Protein AF-A0A955QLZ8-F1 (afdb_monomer_lite)

Sequence (139 aa):
LYKGLTIYLLIAIGWHGGEELASLSLAELEHALGFMVIGFFTNLVIGIAAYLVLRQTRLRQIDAATVAGYYGSDSAGTFVTCLGVLAAANIAFAAYMPVLLAVMEIPGCLVALYIVSRLRASGKLDVLGNMPGEPGYDP

pLDDT: mean 90.08, std 4.46, range [78.38, 97.56]

Secondary structure (DSSP, 8-state):
-HHHHHHHHHHHHHHHHHHHHHTS-HHHHHHHHHHHHHHHHHHHHHHHHHHHHHTTSSS-HHHHHHHHHHHTS--HHHHHHHHHHHHHTT----TTHHHHHHHHHHHHHHHHHHHHHHHHTTT---TTSPPTTSTT---

Radius of gyration: 18.98 Å; chains: 1; bounding box: 47×32×54 Å

Foldseek 3Di:
DVVVVVVVVVVVLVVQLVVLLVPDDPVVNVVLVVLLVVLQVVLLVQLVVQLVVCVVDLDFSLVSLVVSLVRSADDPVVVVVVVVVCVVVVHDDRSNVSVSNVSSNPNSVCSSCVSLVVQVVVVQADPVRGGPPHPPDDD

Structure (mmCIF, N/CA/C/O backbone):
data_AF-A0A955QLZ8-F1
#
_entry.id   AF-A0A955QLZ8-F1
#
loop_
_atom_site.group_PDB
_atom_site.id
_atom_site.type_symbol
_atom_site.label_atom_id
_atom_site.label_alt_id
_atom_site.label_comp_id
_atom_site.label_asym_id
_atom_site.label_entity_id
_atom_site.label_seq_id
_atom_site.pdbx_PDB_ins_code
_atom_site.Cartn_x
_atom_site.Cartn_y
_atom_site.Cartn_z
_atom_site.occupancy
_atom_site.B_iso_or_equiv
_atom_site.auth_seq_id
_atom_site.auth_comp_id
_atom_site.auth_asym_id
_atom_site.auth_atom_id
_atom_site.pdbx_PDB_model_num
ATOM 1 N N . LEU A 1 1 ? 11.272 21.953 3.204 1.00 85.75 1 LEU A N 1
ATOM 2 C CA . LEU A 1 1 ? 12.183 20.935 2.635 1.00 85.75 1 LEU A CA 1
ATOM 3 C C . LEU A 1 1 ? 11.513 19.563 2.509 1.00 85.75 1 LEU A C 1
ATOM 5 O O . LEU A 1 1 ? 11.288 19.155 1.383 1.00 85.75 1 LEU A O 1
ATOM 9 N N . TYR A 1 2 ? 11.101 18.912 3.610 1.00 89.56 2 TYR A N 1
ATOM 10 C CA . TYR A 1 2 ? 10.481 17.568 3.594 1.00 89.56 2 TYR A CA 1
ATOM 11 C C . TYR A 1 2 ? 9.323 17.408 2.593 1.00 89.56 2 TYR A C 1
ATOM 13 O O . TYR A 1 2 ? 9.439 16.635 1.654 1.00 89.56 2 TYR A O 1
ATOM 21 N N . LYS A 1 3 ? 8.254 18.213 2.714 1.00 85.50 3 LYS A N 1
ATOM 22 C CA . LYS A 1 3 ? 7.104 18.150 1.788 1.00 85.50 3 LYS A CA 1
ATOM 23 C C . LYS A 1 3 ? 7.499 18.341 0.318 1.00 85.50 3 LYS A C 1
ATOM 25 O O . LYS A 1 3 ? 6.937 17.690 -0.551 1.00 85.50 3 LYS A O 1
ATOM 30 N N . GLY A 1 4 ? 8.465 19.222 0.049 1.00 95.12 4 GLY A N 1
ATOM 31 C CA . GLY A 1 4 ? 8.960 19.471 -1.307 1.00 95.12 4 GLY A CA 1
ATOM 32 C C . GLY A 1 4 ? 9.704 18.266 -1.879 1.00 95.12 4 GLY A C 1
ATOM 33 O O . GLY A 1 4 ? 9.443 17.881 -3.012 1.00 95.12 4 GLY A O 1
ATOM 34 N N . LEU A 1 5 ? 10.560 17.628 -1.074 1.00 91.19 5 LEU A N 1
ATOM 35 C CA . LEU A 1 5 ? 11.241 16.387 -1.449 1.00 91.19 5 LEU A CA 1
ATOM 36 C C . LEU A 1 5 ? 10.248 15.245 -1.678 1.00 91.19 5 LEU A C 1
ATOM 38 O O . LEU A 1 5 ? 10.373 14.541 -2.670 1.00 91.19 5 LEU A O 1
ATOM 42 N N . THR A 1 6 ? 9.237 15.086 -0.820 1.00 84.69 6 THR A N 1
ATOM 43 C CA . THR A 1 6 ? 8.202 14.057 -1.002 1.00 84.69 6 THR A CA 1
ATOM 44 C C . THR A 1 6 ? 7.446 14.245 -2.313 1.00 84.69 6 THR A C 1
ATOM 46 O O . THR A 1 6 ? 7.338 13.301 -3.085 1.00 84.69 6 THR A O 1
ATOM 49 N N . ILE A 1 7 ? 6.965 15.459 -2.600 1.00 88.12 7 ILE A N 1
ATOM 50 C CA . ILE A 1 7 ? 6.248 15.745 -3.852 1.00 88.12 7 ILE A CA 1
ATOM 51 C C . ILE A 1 7 ? 7.160 15.511 -5.060 1.00 88.12 7 ILE A C 1
ATOM 53 O O . ILE A 1 7 ? 6.741 14.868 -6.016 1.00 88.12 7 ILE A O 1
ATOM 57 N N . TYR A 1 8 ? 8.408 15.984 -5.004 1.00 91.31 8 TYR A N 1
ATOM 58 C CA . TYR A 1 8 ? 9.385 15.754 -6.066 1.00 91.31 8 TYR A CA 1
ATOM 59 C C . TYR A 1 8 ? 9.607 14.260 -6.323 1.00 91.31 8 TYR A C 1
ATOM 61 O O . TYR A 1 8 ? 9.543 13.833 -7.468 1.00 91.31 8 TYR A O 1
ATOM 69 N N . LEU A 1 9 ? 9.822 13.463 -5.272 1.00 84.00 9 LEU A N 1
ATOM 70 C CA . LEU A 1 9 ? 10.041 12.022 -5.394 1.00 84.00 9 LEU A CA 1
ATOM 71 C C . LEU A 1 9 ? 8.812 11.309 -5.967 1.00 84.00 9 LEU A C 1
ATOM 73 O O . LEU A 1 9 ? 8.968 10.484 -6.858 1.00 84.00 9 LEU A O 1
ATOM 77 N N . LEU A 1 10 ? 7.602 11.658 -5.516 1.00 83.69 10 LEU A N 1
ATOM 78 C CA . LEU A 1 10 ? 6.359 11.093 -6.054 1.00 83.69 10 LEU A CA 1
ATOM 79 C C . LEU A 1 10 ? 6.194 11.407 -7.547 1.00 83.69 10 LEU A C 1
ATOM 81 O O . LEU A 1 10 ? 5.871 10.516 -8.330 1.00 83.69 10 LEU A O 1
ATOM 85 N N . ILE A 1 11 ? 6.463 12.654 -7.951 1.00 86.56 11 ILE A N 1
ATOM 86 C CA . ILE A 1 11 ? 6.419 13.061 -9.362 1.00 86.56 11 ILE A CA 1
ATOM 87 C C . ILE A 1 11 ? 7.502 12.336 -10.164 1.00 86.56 11 ILE A C 1
ATOM 89 O O . ILE A 1 11 ? 7.208 11.827 -11.237 1.00 86.56 11 ILE A O 1
ATOM 93 N N . ALA A 1 12 ? 8.733 12.260 -9.656 1.00 85.06 12 ALA A N 1
ATOM 94 C CA . ALA A 1 12 ? 9.853 11.631 -10.349 1.00 85.06 12 ALA A CA 1
ATOM 95 C C . ALA A 1 12 ? 9.637 10.124 -10.557 1.00 85.06 12 ALA A C 1
ATOM 97 O O . ALA A 1 12 ? 9.863 9.628 -11.657 1.00 85.06 12 ALA A O 1
ATOM 98 N N . ILE A 1 13 ? 9.155 9.409 -9.533 1.00 78.38 13 ILE A N 1
ATOM 99 C CA . ILE A 1 13 ? 8.825 7.978 -9.630 1.00 78.38 13 ILE A CA 1
ATOM 100 C C . ILE A 1 13 ? 7.698 7.767 -10.646 1.00 78.38 13 ILE A C 1
ATOM 102 O O . ILE A 1 13 ? 7.811 6.902 -11.513 1.00 78.38 13 ILE A O 1
ATOM 106 N N . GLY A 1 14 ? 6.641 8.586 -10.576 1.00 80.75 14 GLY A N 1
ATOM 107 C CA . GLY A 1 14 ? 5.530 8.518 -11.524 1.00 80.75 14 GLY A CA 1
ATOM 108 C C . GLY A 1 14 ? 5.954 8.823 -12.962 1.00 80.75 14 GLY A C 1
ATOM 109 O O . GLY A 1 14 ? 5.546 8.120 -13.882 1.00 80.75 14 GLY A O 1
ATOM 110 N N . TRP A 1 15 ? 6.805 9.833 -13.158 1.00 85.25 15 TRP A N 1
ATOM 111 C CA . TRP A 1 15 ? 7.316 10.221 -14.473 1.00 85.25 15 TRP A CA 1
ATOM 112 C C . TRP A 1 15 ? 8.201 9.136 -15.082 1.00 85.25 15 TRP A C 1
ATOM 114 O O . TRP A 1 15 ? 7.952 8.712 -16.206 1.00 85.25 15 TRP A O 1
ATOM 124 N N . HIS A 1 16 ? 9.192 8.649 -14.330 1.00 81.31 16 HIS A N 1
ATOM 125 C CA . HIS A 1 16 ? 10.111 7.617 -14.807 1.00 81.31 16 HIS A CA 1
ATOM 126 C C . HIS A 1 16 ? 9.374 6.309 -15.119 1.00 81.31 16 HIS A C 1
ATOM 128 O O . HIS A 1 16 ? 9.575 5.723 -16.175 1.00 81.31 16 HIS A O 1
ATOM 134 N N . GLY A 1 17 ? 8.440 5.897 -14.257 1.00 79.69 17 GLY A N 1
ATOM 135 C CA . GLY A 1 17 ? 7.598 4.739 -14.540 1.00 79.69 17 GLY A CA 1
ATOM 136 C C . GLY A 1 17 ? 6.720 4.928 -15.784 1.00 79.69 17 GLY A C 1
ATOM 137 O O . GLY A 1 17 ? 6.570 4.000 -16.574 1.00 79.69 17 GLY A O 1
ATOM 138 N N . GLY A 1 18 ? 6.157 6.124 -15.981 1.00 82.88 18 GLY A N 1
ATOM 139 C CA . GLY A 1 18 ? 5.352 6.446 -17.161 1.00 82.88 18 GLY A CA 1
ATOM 140 C C . GLY A 1 18 ? 6.151 6.433 -18.467 1.00 82.88 18 GLY A C 1
ATOM 141 O O . GLY A 1 18 ? 5.642 5.960 -19.479 1.00 82.88 18 GLY A O 1
ATOM 142 N N . GLU A 1 19 ? 7.398 6.902 -18.440 1.00 86.12 19 GLU A N 1
ATOM 143 C CA . GLU A 1 19 ? 8.327 6.839 -19.575 1.00 86.12 19 GLU A CA 1
ATOM 144 C C . GLU A 1 19 ? 8.649 5.387 -19.960 1.00 86.12 19 GLU A C 1
ATOM 146 O O . GLU A 1 19 ? 8.523 5.022 -21.130 1.00 86.12 19 GLU A O 1
ATOM 151 N N . GLU A 1 20 ? 8.953 4.539 -18.973 1.00 84.56 20 GLU A N 1
ATOM 152 C CA . GLU A 1 20 ? 9.184 3.102 -19.184 1.00 84.56 20 GLU A CA 1
ATOM 153 C C . GLU A 1 20 ? 7.926 2.363 -19.660 1.00 84.56 20 GLU A C 1
ATOM 155 O O . GLU A 1 20 ? 8.018 1.388 -20.398 1.00 84.56 20 GLU A O 1
ATOM 160 N N . LEU A 1 21 ? 6.731 2.814 -19.267 1.00 83.56 21 LEU A N 1
ATOM 161 C CA . LEU A 1 21 ? 5.476 2.246 -19.763 1.00 83.56 21 LEU A CA 1
ATOM 162 C C . LEU A 1 21 ? 5.192 2.674 -21.212 1.00 83.56 21 LEU A C 1
ATOM 164 O O . LEU A 1 21 ? 4.644 1.896 -21.989 1.00 83.56 21 LEU A O 1
ATOM 168 N N . ALA A 1 22 ? 5.557 3.905 -21.580 1.00 85.25 22 ALA A N 1
ATOM 169 C CA . ALA A 1 22 ? 5.341 4.458 -22.916 1.00 85.25 22 ALA A CA 1
ATOM 170 C C . ALA A 1 22 ? 6.267 3.851 -23.982 1.00 85.25 22 ALA A C 1
ATOM 172 O O . ALA A 1 22 ? 5.942 3.902 -25.168 1.00 85.25 22 ALA A O 1
ATOM 173 N N . SER A 1 23 ? 7.406 3.285 -23.574 1.00 84.38 23 SER A N 1
ATOM 174 C CA . SER A 1 23 ? 8.351 2.607 -24.466 1.00 84.38 23 SER A CA 1
ATOM 175 C C . SER A 1 23 ? 7.973 1.149 -24.768 1.00 84.38 23 SER A C 1
ATOM 177 O O . SER A 1 23 ? 8.571 0.547 -25.662 1.00 84.38 23 SER A O 1
ATOM 179 N N . LEU A 1 24 ? 6.975 0.586 -24.071 1.00 85.06 24 LEU A N 1
ATOM 180 C CA . LEU A 1 24 ? 6.532 -0.797 -24.261 1.00 85.06 24 LEU A CA 1
ATOM 181 C C . LEU A 1 24 ? 5.821 -1.009 -25.599 1.00 85.06 24 LEU A C 1
ATOM 183 O O . LEU A 1 24 ? 5.037 -0.180 -26.069 1.00 85.06 24 LEU A O 1
ATOM 187 N N . SER A 1 25 ? 6.016 -2.194 -26.175 1.00 87.38 25 SER A N 1
ATOM 188 C CA . SER A 1 25 ? 5.156 -2.676 -27.253 1.00 87.38 25 SER A CA 1
ATOM 189 C C . SER A 1 25 ? 3.729 -2.945 -26.750 1.00 87.3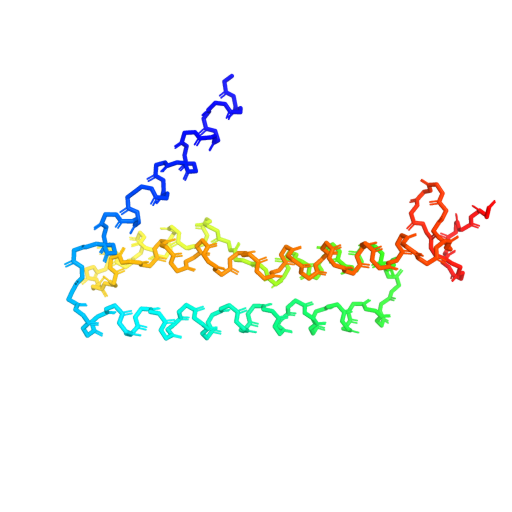8 25 SER A C 1
ATOM 191 O O . SER A 1 25 ? 3.494 -3.181 -25.564 1.00 87.38 25 SER A O 1
ATOM 193 N N . LEU A 1 26 ? 2.754 -2.976 -27.667 1.00 85.81 26 LEU A N 1
ATOM 194 C CA . LEU A 1 26 ? 1.351 -3.283 -27.340 1.00 85.81 26 LEU A CA 1
ATOM 195 C C . LEU A 1 26 ? 1.195 -4.606 -26.568 1.00 85.81 26 LEU A C 1
ATOM 197 O O . LEU A 1 26 ? 0.428 -4.669 -25.612 1.00 85.81 26 LEU A O 1
ATOM 201 N N . ALA A 1 27 ? 1.954 -5.640 -26.939 1.00 85.31 27 ALA A N 1
ATOM 202 C CA . ALA A 1 27 ? 1.902 -6.938 -26.270 1.00 85.31 27 ALA A CA 1
ATOM 203 C C . ALA A 1 27 ? 2.461 -6.883 -24.837 1.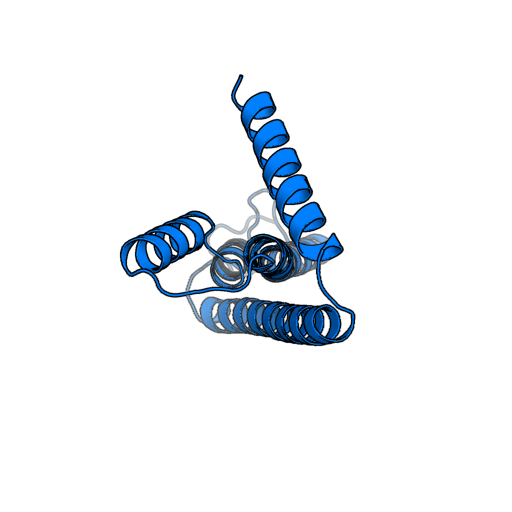00 85.31 27 ALA A C 1
ATOM 205 O O . ALA A 1 27 ? 1.920 -7.516 -23.934 1.00 85.31 27 ALA A O 1
ATOM 206 N N . GLU A 1 28 ? 3.536 -6.131 -24.599 1.00 85.25 28 GLU A N 1
ATOM 207 C CA . GLU A 1 28 ? 4.104 -5.953 -23.254 1.00 85.25 28 GLU A CA 1
ATOM 208 C C . GLU A 1 28 ? 3.182 -5.118 -22.364 1.00 85.25 28 GLU A C 1
ATOM 210 O O . GLU A 1 28 ? 3.032 -5.422 -21.180 1.00 85.25 28 GLU A O 1
ATOM 215 N N . LEU A 1 29 ? 2.509 -4.120 -22.942 1.00 87.62 29 LEU A N 1
ATOM 216 C CA . LEU A 1 29 ? 1.512 -3.319 -22.244 1.00 87.62 29 LEU A CA 1
ATOM 217 C C . LEU A 1 29 ? 0.324 -4.173 -21.776 1.00 87.62 29 LEU A C 1
ATOM 219 O O . LEU A 1 29 ? -0.109 -4.032 -20.635 1.00 87.62 29 LEU A O 1
ATOM 223 N N . GLU A 1 30 ? -0.180 -5.089 -22.611 1.00 89.31 30 GLU A N 1
ATOM 224 C CA . GLU A 1 30 ? -1.249 -6.020 -22.220 1.00 89.31 30 GLU A CA 1
ATOM 225 C C . GLU A 1 30 ? -0.838 -6.904 -21.033 1.00 89.31 30 GLU A C 1
ATOM 227 O O . GLU A 1 30 ? -1.603 -7.049 -20.075 1.00 89.31 30 GLU A O 1
ATOM 232 N N . HIS A 1 31 ? 0.387 -7.440 -21.045 1.00 88.81 31 HIS A N 1
ATOM 233 C CA . HIS A 1 31 ? 0.913 -8.216 -19.919 1.00 88.81 31 HIS A CA 1
ATOM 234 C C . HIS A 1 31 ? 1.059 -7.359 -18.657 1.00 88.81 31 HIS A C 1
ATOM 236 O O . HIS A 1 31 ? 0.639 -7.781 -17.577 1.00 88.81 31 HIS A O 1
ATOM 242 N N . ALA A 1 32 ? 1.617 -6.151 -18.783 1.00 88.88 32 ALA A N 1
ATOM 243 C CA . ALA A 1 32 ? 1.779 -5.219 -17.672 1.00 88.88 32 ALA A CA 1
ATOM 244 C C . ALA A 1 32 ? 0.426 -4.876 -17.032 1.00 88.88 32 ALA A C 1
ATOM 246 O O . ALA A 1 32 ? 0.279 -4.984 -15.814 1.00 88.88 32 ALA A O 1
ATOM 247 N N . LEU A 1 33 ? -0.583 -4.553 -17.846 1.00 90.12 33 LEU A N 1
ATOM 248 C CA . LEU A 1 33 ? -1.948 -4.293 -17.386 1.00 90.12 33 LEU A CA 1
ATOM 249 C C . LEU A 1 33 ? -2.566 -5.519 -16.706 1.00 90.12 33 LEU A C 1
ATOM 251 O O . LEU A 1 33 ? -3.183 -5.381 -15.650 1.00 90.12 33 LEU A O 1
ATOM 255 N N . GLY A 1 34 ? -2.366 -6.718 -17.260 1.00 92.25 34 GLY A N 1
ATOM 256 C CA . GLY A 1 34 ? -2.816 -7.965 -16.643 1.00 92.25 34 GLY A CA 1
ATOM 257 C C . GLY A 1 34 ? -2.249 -8.149 -15.233 1.00 92.25 34 GLY A C 1
ATOM 258 O O . GLY A 1 34 ? -3.004 -8.387 -14.287 1.00 92.25 34 GLY A O 1
ATOM 259 N N . PHE A 1 35 ? -0.938 -7.958 -15.063 1.00 90.94 35 PHE A N 1
ATOM 260 C CA . PHE A 1 35 ? -0.298 -8.019 -13.747 1.00 90.94 35 PHE A CA 1
ATOM 261 C C . PHE A 1 35 ? -0.764 -6.904 -12.805 1.00 90.94 35 PHE A C 1
ATOM 263 O O . PHE A 1 35 ? -0.982 -7.180 -11.627 1.00 90.94 35 PHE A O 1
ATOM 270 N N . MET A 1 36 ? -0.981 -5.681 -13.304 1.00 91.31 36 MET A N 1
ATOM 271 C CA . MET A 1 36 ? -1.525 -4.573 -12.505 1.00 91.31 36 MET A CA 1
ATOM 272 C C . MET A 1 36 ? -2.911 -4.890 -11.961 1.00 91.31 36 MET A C 1
ATOM 274 O O . MET A 1 36 ? -3.164 -4.688 -10.776 1.00 91.31 36 MET A O 1
ATOM 278 N N . VAL A 1 37 ? -3.796 -5.435 -12.796 1.00 93.69 37 VAL A N 1
ATOM 279 C CA . VAL A 1 37 ? -5.142 -5.836 -12.379 1.00 93.69 37 VAL A CA 1
ATOM 280 C C . VAL A 1 37 ? -5.070 -6.946 -11.330 1.00 93.69 37 VAL A C 1
ATOM 282 O O . VAL A 1 37 ? -5.700 -6.836 -10.278 1.00 93.69 37 VAL A O 1
ATOM 285 N N . ILE A 1 38 ? -4.271 -7.990 -11.574 1.00 94.12 38 ILE A N 1
ATOM 286 C CA . ILE A 1 38 ? -4.107 -9.099 -10.624 1.00 94.12 38 ILE A CA 1
ATOM 287 C C . ILE A 1 38 ? -3.548 -8.592 -9.290 1.00 94.12 38 ILE A C 1
ATOM 289 O O . ILE A 1 38 ? -4.096 -8.925 -8.239 1.00 94.12 38 ILE A O 1
ATOM 293 N N . GLY A 1 39 ? -2.498 -7.768 -9.319 1.00 92.56 39 GLY A N 1
ATOM 294 C CA . GLY A 1 39 ? -1.888 -7.183 -8.126 1.00 92.56 39 GLY A CA 1
ATOM 295 C C . GLY A 1 39 ? -2.870 -6.307 -7.350 1.00 92.56 39 GLY A C 1
ATOM 296 O O . GLY A 1 39 ? -3.032 -6.486 -6.144 1.00 92.56 39 GLY A O 1
ATOM 297 N N . PHE A 1 40 ? -3.609 -5.439 -8.049 1.00 93.75 40 PHE A N 1
ATOM 298 C CA . PHE A 1 40 ? -4.634 -4.582 -7.453 1.00 93.75 40 PHE A CA 1
ATOM 299 C C . PHE A 1 40 ? -5.689 -5.402 -6.697 1.00 93.75 40 PHE A C 1
ATOM 301 O O . PHE A 1 40 ? -5.976 -5.139 -5.527 1.00 93.75 40 PHE A O 1
ATOM 308 N N . PHE A 1 41 ? -6.255 -6.429 -7.339 1.00 94.81 41 PHE A N 1
ATOM 309 C CA . PHE A 1 41 ? -7.264 -7.276 -6.700 1.00 94.81 41 PHE A CA 1
ATOM 310 C C . PHE A 1 41 ? -6.680 -8.154 -5.593 1.00 94.81 41 PHE A C 1
ATOM 312 O O . PHE A 1 41 ? -7.348 -8.371 -4.584 1.00 94.81 41 PHE A O 1
ATOM 319 N N . THR A 1 42 ? -5.441 -8.621 -5.739 1.00 94.12 42 THR A N 1
ATOM 320 C CA . THR A 1 42 ? -4.755 -9.394 -4.696 1.00 94.12 42 THR A CA 1
ATOM 321 C C . THR A 1 42 ? -4.600 -8.556 -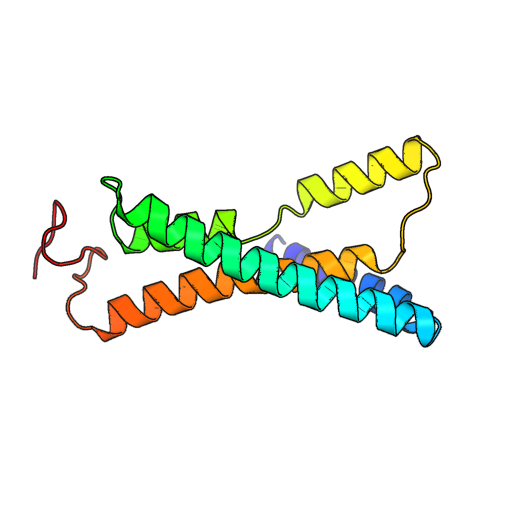3.429 1.00 94.12 42 THR A C 1
ATOM 323 O O . THR A 1 42 ? -5.019 -8.993 -2.359 1.00 94.12 42 THR A O 1
ATOM 326 N N . ASN A 1 43 ? -4.117 -7.319 -3.550 1.00 94.00 43 ASN A N 1
ATOM 327 C CA . ASN A 1 43 ? -3.965 -6.409 -2.415 1.00 94.00 43 ASN A CA 1
ATOM 328 C C . ASN A 1 43 ? -5.308 -5.984 -1.814 1.00 94.00 43 ASN A C 1
ATOM 330 O O . ASN A 1 43 ? -5.447 -5.921 -0.591 1.00 94.00 43 ASN A O 1
ATOM 334 N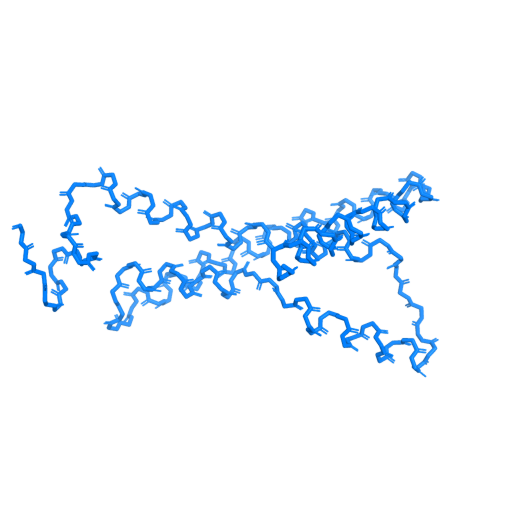 N . LEU A 1 44 ? -6.336 -5.791 -2.649 1.00 94.62 44 LEU A N 1
ATOM 335 C CA . LEU A 1 44 ? -7.705 -5.566 -2.181 1.00 94.62 44 LEU A CA 1
ATOM 336 C C . LEU A 1 44 ? -8.195 -6.732 -1.307 1.00 94.62 44 LEU A C 1
ATOM 338 O O . LEU A 1 44 ? -8.712 -6.518 -0.209 1.00 94.62 44 LEU A O 1
ATOM 342 N N . VAL A 1 45 ? -8.015 -7.968 -1.783 1.00 95.81 45 VAL A N 1
ATOM 343 C CA . VAL A 1 45 ? -8.406 -9.187 -1.063 1.00 95.81 45 VAL A CA 1
ATOM 344 C C . VAL A 1 45 ? -7.611 -9.330 0.231 1.00 95.81 45 VAL A C 1
ATOM 346 O O . VAL A 1 45 ? -8.214 -9.606 1.267 1.00 95.81 45 VAL A O 1
ATOM 349 N N . ILE A 1 46 ? -6.295 -9.097 0.204 1.00 95.12 46 ILE A N 1
ATOM 350 C CA . ILE A 1 46 ? -5.439 -9.146 1.396 1.00 95.12 46 ILE A CA 1
ATOM 351 C C . ILE A 1 46 ? -5.893 -8.110 2.425 1.00 95.12 46 ILE A C 1
ATOM 353 O O . ILE A 1 46 ? -6.076 -8.467 3.585 1.00 95.12 46 ILE A O 1
ATOM 357 N N . GLY A 1 47 ? -6.149 -6.862 2.021 1.00 94.81 47 GLY A N 1
ATOM 358 C CA . GLY A 1 47 ? -6.628 -5.816 2.926 1.00 94.81 47 GLY A CA 1
ATOM 359 C C . GLY A 1 47 ? -7.971 -6.171 3.574 1.00 94.81 47 GLY A C 1
ATOM 360 O O . GLY A 1 47 ? -8.138 -6.046 4.788 1.00 94.81 47 GLY A O 1
ATOM 361 N N . ILE A 1 48 ? -8.927 -6.686 2.792 1.00 95.69 48 ILE A N 1
ATOM 362 C CA . ILE A 1 48 ? -10.227 -7.129 3.320 1.00 95.69 48 ILE A CA 1
ATOM 363 C C . ILE A 1 48 ? -10.050 -8.321 4.268 1.00 95.69 48 ILE A C 1
ATOM 365 O O . ILE A 1 48 ? -10.602 -8.318 5.370 1.00 95.69 48 ILE A O 1
ATOM 369 N N . ALA A 1 49 ? -9.271 -9.329 3.874 1.00 96.50 49 ALA A N 1
ATOM 370 C CA . ALA A 1 49 ? -9.017 -10.512 4.689 1.00 96.50 49 ALA A CA 1
ATOM 371 C C . ALA A 1 49 ? -8.310 -10.150 6.003 1.00 96.50 49 ALA A C 1
ATOM 373 O O . ALA A 1 49 ? -8.735 -10.599 7.068 1.00 96.50 49 ALA A O 1
ATOM 374 N N . ALA A 1 50 ? -7.295 -9.283 5.948 1.00 96.06 50 ALA A N 1
ATOM 375 C CA . ALA A 1 50 ? -6.593 -8.770 7.117 1.00 96.06 50 ALA A CA 1
ATOM 376 C C . ALA A 1 50 ? -7.566 -8.080 8.076 1.00 96.06 50 ALA A C 1
ATOM 378 O O . ALA A 1 50 ? -7.545 -8.366 9.272 1.00 96.06 50 ALA A O 1
ATOM 379 N N . TYR A 1 51 ? -8.480 -7.247 7.567 1.00 96.38 51 TYR A N 1
ATOM 380 C CA . TYR A 1 51 ? -9.511 -6.636 8.402 1.00 96.38 51 TYR A CA 1
ATOM 381 C C . TYR A 1 51 ? -10.405 -7.687 9.065 1.00 96.38 51 TYR A C 1
ATOM 383 O O . TYR A 1 51 ? -10.586 -7.650 10.280 1.00 96.38 51 TYR A O 1
ATOM 391 N N . LEU A 1 52 ? -10.931 -8.651 8.303 1.00 95.94 52 LEU A N 1
ATOM 392 C CA . LEU A 1 52 ? -11.804 -9.703 8.837 1.00 95.94 52 LEU A CA 1
ATOM 393 C C . LEU A 1 52 ? -11.124 -10.538 9.931 1.00 95.94 52 LEU A C 1
ATOM 395 O O . LEU A 1 52 ? -11.766 -10.881 10.923 1.00 95.94 52 LEU A O 1
ATOM 399 N N . VAL A 1 53 ? -9.831 -10.826 9.779 1.00 96.56 53 VAL A N 1
ATOM 400 C CA . VAL A 1 53 ? -9.032 -11.518 10.799 1.00 96.56 53 VAL A CA 1
ATOM 401 C C . VAL A 1 53 ? -8.813 -10.617 12.017 1.00 96.56 53 VAL A C 1
ATOM 403 O O . VAL A 1 53 ? -9.066 -11.032 13.147 1.00 96.56 53 VAL A O 1
ATOM 406 N N . LEU A 1 54 ? -8.416 -9.358 11.813 1.00 96.06 54 LEU A N 1
ATOM 407 C CA . LEU A 1 54 ? -8.165 -8.410 12.904 1.00 96.06 54 LEU A CA 1
ATOM 408 C C . LEU A 1 54 ? -9.433 -8.081 13.700 1.00 96.06 54 LEU A C 1
ATOM 410 O O . LEU A 1 54 ? -9.343 -7.800 14.894 1.00 96.06 54 LEU A O 1
ATOM 414 N N . ARG A 1 55 ? -10.618 -8.199 13.092 1.00 94.06 55 ARG A N 1
ATOM 415 C CA . ARG A 1 55 ? -11.912 -8.074 13.782 1.00 94.06 55 ARG A CA 1
ATOM 416 C C . ARG A 1 55 ? -12.156 -9.141 14.849 1.00 94.06 55 ARG A C 1
ATOM 418 O O . ARG A 1 55 ? -13.008 -8.927 15.703 1.00 94.06 55 ARG A O 1
ATOM 425 N N . GLN A 1 56 ? -11.424 -10.253 14.821 1.00 94.06 56 GLN A N 1
ATOM 426 C CA . GLN A 1 56 ? -11.488 -11.301 15.846 1.00 94.06 56 GLN A CA 1
ATOM 427 C C . GLN A 1 56 ? -10.560 -11.017 17.039 1.00 94.06 56 GLN A C 1
ATOM 429 O O . GLN A 1 56 ? -10.586 -11.733 18.039 1.00 94.06 56 GLN A O 1
ATOM 434 N N . THR A 1 57 ? -9.723 -9.983 16.941 1.00 93.06 57 THR A N 1
ATOM 435 C CA . THR A 1 57 ? -8.806 -9.569 18.007 1.00 93.06 57 THR A CA 1
ATOM 436 C C . THR A 1 57 ? 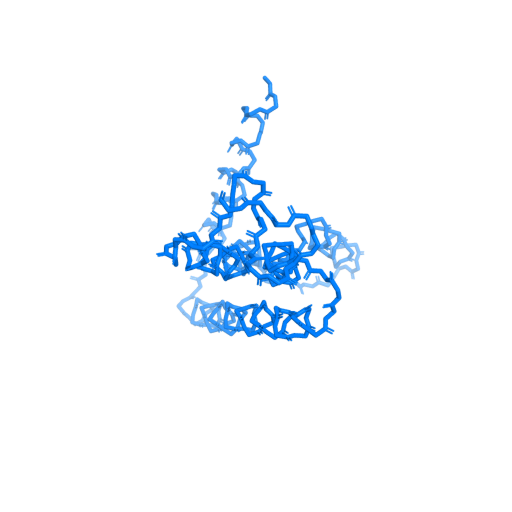-9.470 -8.563 18.954 1.00 93.06 57 THR A C 1
ATOM 438 O O . THR A 1 57 ? -10.626 -8.186 18.783 1.00 93.06 57 THR A O 1
ATOM 441 N N . ARG A 1 58 ? -8.728 -8.097 19.967 1.00 90.50 58 ARG A N 1
ATOM 442 C CA . ARG A 1 58 ? -9.176 -7.046 20.902 1.00 90.50 58 ARG A CA 1
ATOM 443 C C . ARG A 1 58 ? -8.937 -5.620 20.385 1.00 90.50 58 ARG A C 1
ATOM 445 O O . ARG A 1 58 ? -9.076 -4.674 21.154 1.00 90.50 58 ARG A O 1
ATOM 452 N N . LEU A 1 59 ? -8.521 -5.465 19.127 1.00 92.06 59 LEU A N 1
ATOM 453 C CA . LEU A 1 59 ? -8.308 -4.154 18.520 1.00 92.06 59 LEU A CA 1
ATOM 454 C C . LEU A 1 59 ? -9.639 -3.440 18.283 1.00 92.06 59 LEU A C 1
ATOM 456 O O . LEU A 1 59 ? -10.641 -4.065 17.926 1.00 92.06 59 LEU A O 1
ATOM 460 N N . ARG A 1 60 ? -9.616 -2.112 18.417 1.00 93.69 60 ARG A N 1
ATOM 461 C CA . ARG A 1 60 ? -10.747 -1.265 18.033 1.00 93.69 60 ARG A CA 1
ATOM 462 C C . ARG A 1 60 ? -11.004 -1.373 16.533 1.00 93.69 60 ARG A C 1
ATOM 464 O O . ARG A 1 60 ? -10.080 -1.633 15.760 1.00 93.69 60 ARG A O 1
ATOM 471 N N . GLN A 1 61 ? -12.234 -1.134 16.084 1.00 93.19 61 GLN A N 1
ATOM 472 C CA . GLN A 1 61 ? -12.591 -1.317 14.671 1.00 93.19 61 GLN A CA 1
ATOM 473 C C . GLN A 1 61 ? -11.804 -0.378 13.752 1.00 93.19 61 GLN A C 1
ATOM 475 O O . GLN A 1 61 ? -11.421 -0.792 12.658 1.00 93.19 61 GLN A O 1
ATOM 480 N N . ILE A 1 62 ? -11.548 0.860 14.196 1.00 93.69 62 ILE A N 1
ATOM 481 C CA . ILE A 1 62 ? -10.720 1.823 13.455 1.00 93.69 62 ILE A CA 1
ATOM 482 C C . ILE A 1 62 ? -9.266 1.352 13.387 1.00 93.69 62 ILE A C 1
ATOM 484 O O . ILE A 1 62 ? -8.666 1.391 12.312 1.00 93.69 62 ILE A O 1
ATOM 488 N N . ASP A 1 63 ? -8.707 0.869 14.499 1.00 94.81 63 ASP A N 1
ATOM 489 C CA . ASP A 1 63 ? -7.324 0.382 14.533 1.00 94.81 63 ASP A CA 1
ATOM 490 C C . ASP A 1 63 ? -7.169 -0.847 13.632 1.00 94.81 63 ASP A C 1
ATOM 492 O O . ASP A 1 63 ? -6.250 -0.907 12.819 1.00 94.81 63 ASP A O 1
ATOM 496 N N . ALA A 1 64 ? -8.114 -1.789 13.698 1.00 95.56 64 ALA A N 1
ATOM 497 C CA . ALA A 1 64 ? -8.146 -2.957 12.825 1.00 95.56 64 ALA A CA 1
ATOM 498 C C . ALA A 1 64 ? -8.222 -2.560 11.341 1.00 95.56 64 ALA A C 1
ATOM 500 O O . ALA A 1 64 ? -7.512 -3.141 10.526 1.00 95.56 64 ALA A O 1
ATOM 501 N N . ALA A 1 65 ? -9.041 -1.562 10.983 1.00 95.25 65 ALA A N 1
ATOM 502 C CA . ALA A 1 65 ? -9.132 -1.054 9.611 1.00 95.25 65 ALA A CA 1
ATOM 503 C C . ALA A 1 65 ? -7.823 -0.397 9.151 1.00 95.25 65 ALA A C 1
ATOM 505 O O . ALA A 1 65 ? -7.377 -0.622 8.028 1.00 95.25 65 ALA A O 1
ATOM 506 N N . THR A 1 66 ? -7.187 0.374 10.032 1.00 93.81 66 THR A N 1
ATOM 507 C CA . THR A 1 66 ? -5.917 1.053 9.745 1.00 93.81 66 THR A CA 1
ATOM 508 C C . THR A 1 66 ? -4.797 0.039 9.531 1.00 93.81 66 THR A C 1
ATOM 510 O O . THR A 1 66 ? -4.095 0.098 8.526 1.00 93.81 66 THR A O 1
ATOM 513 N N . VAL A 1 67 ? -4.669 -0.941 10.430 1.00 95.06 67 VAL A N 1
ATOM 514 C CA . VAL A 1 67 ? -3.670 -2.014 10.329 1.00 95.06 67 VAL A CA 1
ATOM 515 C C . VAL A 1 67 ? -3.923 -2.885 9.094 1.00 95.06 67 VAL A C 1
ATOM 517 O O . VAL A 1 67 ? -2.981 -3.213 8.378 1.00 95.06 67 VAL A O 1
ATOM 520 N N . ALA A 1 68 ? -5.181 -3.208 8.789 1.00 95.06 68 ALA A N 1
ATOM 521 C CA . ALA A 1 68 ? -5.535 -3.932 7.571 1.00 95.06 68 ALA A CA 1
ATOM 522 C C . ALA A 1 68 ? -5.132 -3.179 6.294 1.00 95.06 68 ALA A C 1
ATOM 524 O O . ALA A 1 68 ? -4.648 -3.802 5.354 1.00 95.06 68 ALA A O 1
ATOM 525 N N . GLY A 1 69 ? -5.272 -1.849 6.274 1.00 94.06 69 GLY A N 1
ATOM 526 C CA . GLY A 1 69 ? -4.798 -1.016 5.167 1.00 94.06 69 GLY A CA 1
ATOM 527 C C . GLY A 1 69 ? -3.289 -1.090 4.957 1.00 94.06 69 GLY A C 1
ATOM 528 O O . GLY A 1 69 ? -2.850 -1.191 3.816 1.00 94.06 69 GLY A O 1
ATOM 529 N N . TYR A 1 70 ? -2.507 -1.114 6.043 1.00 91.38 70 TYR A N 1
ATOM 530 C CA . TYR A 1 70 ? -1.054 -1.307 5.971 1.00 91.38 70 TYR A CA 1
ATOM 531 C C . TYR A 1 70 ? -0.674 -2.674 5.394 1.00 91.38 70 TYR A C 1
ATOM 533 O O . TYR A 1 70 ? 0.237 -2.747 4.580 1.00 91.38 70 TYR A O 1
ATOM 541 N N . TYR A 1 71 ? -1.370 -3.746 5.787 1.00 90.25 71 TYR A N 1
ATOM 542 C CA . TYR A 1 71 ? -1.107 -5.090 5.254 1.00 90.25 71 TYR A CA 1
ATOM 543 C C . TYR A 1 71 ? -1.650 -5.313 3.838 1.00 90.25 71 TYR A C 1
ATOM 545 O O . TYR A 1 71 ? -1.168 -6.200 3.143 1.00 90.25 71 TYR A O 1
ATOM 553 N N . GLY A 1 72 ? -2.649 -4.537 3.414 1.00 88.75 72 GLY A N 1
ATOM 554 C CA . GLY A 1 72 ? -3.155 -4.526 2.041 1.00 88.75 72 GLY A CA 1
ATOM 555 C C . GLY A 1 72 ? -2.396 -3.580 1.104 1.00 88.75 72 GLY A C 1
ATOM 556 O O . GLY A 1 72 ? -2.852 -3.374 -0.016 1.00 88.75 72 GLY A O 1
ATOM 557 N N . SER A 1 73 ? -1.308 -2.960 1.564 1.00 87.88 73 SER A N 1
ATOM 558 C CA . SER A 1 73 ? -0.435 -2.079 0.780 1.00 87.88 73 SER A CA 1
ATOM 559 C C . SER A 1 73 ? 0.961 -2.691 0.667 1.00 87.88 73 SER A C 1
ATOM 561 O O . SER A 1 73 ? 1.347 -3.533 1.478 1.00 87.88 73 SER A O 1
ATOM 563 N N . ASP A 1 74 ? 1.742 -2.227 -0.305 1.00 87.88 74 ASP A N 1
ATOM 564 C CA . ASP A 1 74 ? 3.112 -2.689 -0.522 1.00 87.88 74 ASP A CA 1
ATOM 565 C C . ASP A 1 74 ? 4.163 -1.792 0.144 1.00 87.88 74 ASP A C 1
ATOM 567 O O . ASP A 1 74 ? 3.898 -0.667 0.566 1.00 87.88 74 ASP A O 1
ATOM 571 N N . SER A 1 75 ? 5.389 -2.314 0.241 1.00 88.44 75 SER A N 1
ATOM 572 C CA . SER A 1 75 ? 6.554 -1.600 0.769 1.00 88.44 75 SER A CA 1
ATOM 573 C C . SER A 1 75 ? 7.488 -1.175 -0.362 1.00 88.44 75 SER A C 1
ATOM 575 O O . SER A 1 75 ? 8.253 -1.989 -0.894 1.00 88.44 75 SER A O 1
ATOM 577 N N . ALA A 1 76 ? 7.508 0.126 -0.665 1.00 85.25 76 ALA A N 1
ATOM 578 C CA . ALA A 1 76 ? 8.447 0.711 -1.623 1.00 85.25 76 ALA A CA 1
ATOM 579 C C . ALA A 1 76 ? 9.922 0.429 -1.270 1.00 85.25 76 ALA A C 1
ATOM 581 O O . ALA A 1 76 ? 10.744 0.192 -2.155 1.00 85.25 76 ALA A O 1
ATOM 582 N N . GLY A 1 77 ? 10.268 0.386 0.022 1.00 88.44 77 GLY A N 1
ATOM 583 C CA . GLY A 1 77 ? 11.630 0.069 0.468 1.00 88.44 77 GLY A CA 1
ATOM 584 C C . GLY A 1 77 ? 12.037 -1.375 0.156 1.00 88.44 77 GLY A C 1
ATOM 585 O O . GLY A 1 77 ? 13.159 -1.627 -0.289 1.00 88.44 77 GLY A O 1
ATOM 586 N N . THR A 1 78 ? 11.112 -2.322 0.331 1.00 91.06 78 THR A N 1
ATOM 587 C CA . THR A 1 78 ? 11.335 -3.734 -0.016 1.00 91.06 78 THR A CA 1
ATOM 588 C C . THR A 1 78 ? 11.473 -3.901 -1.526 1.00 91.06 78 THR A C 1
ATOM 590 O O . THR A 1 78 ? 12.380 -4.595 -1.984 1.00 91.06 78 THR A O 1
ATOM 593 N N . PHE A 1 79 ? 10.632 -3.210 -2.297 1.00 90.25 79 PHE A N 1
ATOM 594 C CA . PHE A 1 79 ? 10.694 -3.204 -3.755 1.00 90.25 79 PHE A CA 1
ATOM 595 C C . PHE A 1 79 ? 12.039 -2.683 -4.284 1.00 90.25 79 PHE A C 1
ATOM 597 O O . PHE A 1 79 ? 12.719 -3.394 -5.021 1.00 90.25 79 PHE A O 1
ATOM 604 N N . VAL A 1 80 ? 12.478 -1.493 -3.853 1.00 88.06 80 VAL A N 1
ATOM 605 C CA . VAL A 1 80 ? 13.763 -0.909 -4.289 1.00 88.06 80 VAL A CA 1
ATOM 606 C C . VAL A 1 80 ? 14.944 -1.796 -3.893 1.00 88.06 80 VAL A C 1
ATOM 608 O O . VAL A 1 80 ? 15.884 -1.963 -4.669 1.00 88.06 80 VAL A O 1
ATOM 611 N N . THR A 1 81 ? 14.884 -2.420 -2.715 1.00 93.25 81 THR A N 1
ATOM 612 C CA . THR A 1 81 ? 15.909 -3.378 -2.282 1.00 93.25 81 THR A CA 1
ATOM 613 C C . THR A 1 81 ? 15.950 -4.599 -3.202 1.00 93.25 81 THR A C 1
ATOM 615 O O . THR A 1 81 ? 17.028 -5.013 -3.622 1.00 93.25 81 THR A O 1
ATOM 618 N N . CYS A 1 82 ? 14.787 -5.153 -3.559 1.00 93.94 82 CYS A N 1
ATOM 619 C CA . CYS A 1 82 ? 14.686 -6.274 -4.492 1.00 93.94 82 CYS A CA 1
ATOM 620 C C . CYS A 1 82 ? 15.266 -5.917 -5.867 1.00 93.94 82 CYS A C 1
ATOM 622 O O . CYS A 1 82 ? 16.088 -6.671 -6.386 1.00 93.94 82 CYS A O 1
ATOM 624 N N . LEU A 1 83 ? 14.930 -4.740 -6.408 1.00 90.88 83 LEU A N 1
ATOM 625 C CA . LEU A 1 83 ? 15.519 -4.245 -7.656 1.00 90.88 83 LEU A CA 1
ATOM 626 C C . LEU A 1 83 ? 17.047 -4.148 -7.571 1.00 90.88 83 LEU A C 1
ATOM 628 O O . LEU A 1 83 ? 17.741 -4.589 -8.485 1.00 90.88 83 LEU A O 1
ATOM 632 N N . GLY A 1 84 ? 17.579 -3.631 -6.459 1.00 91.56 84 GLY A N 1
ATOM 633 C CA . GLY A 1 84 ? 19.021 -3.562 -6.222 1.00 91.56 84 GLY A CA 1
ATOM 634 C C . GLY A 1 84 ? 19.691 -4.940 -6.200 1.00 91.56 84 GLY A C 1
ATOM 635 O O . GLY A 1 84 ? 20.761 -5.112 -6.783 1.00 91.56 84 GLY A O 1
ATOM 636 N N . VAL A 1 85 ? 19.048 -5.938 -5.584 1.00 96.75 85 VAL A N 1
ATOM 637 C CA . VAL A 1 85 ? 19.535 -7.328 -5.562 1.00 96.75 85 VAL A CA 1
ATOM 638 C C . VAL A 1 85 ? 19.519 -7.947 -6.961 1.00 96.75 85 VAL A C 1
ATOM 640 O O . VAL A 1 85 ? 20.511 -8.553 -7.361 1.00 96.75 85 VAL A O 1
ATOM 643 N N . LEU A 1 86 ? 18.431 -7.779 -7.720 1.00 95.31 86 LEU A N 1
ATOM 644 C CA . LEU A 1 86 ? 18.328 -8.294 -9.089 1.00 95.31 86 LEU A CA 1
ATOM 645 C C . LEU A 1 86 ? 19.377 -7.656 -10.006 1.00 95.31 86 LEU A C 1
ATOM 647 O O . LEU A 1 86 ? 20.058 -8.371 -10.740 1.00 95.31 86 LEU A O 1
ATOM 651 N N . ALA A 1 87 ? 19.571 -6.339 -9.897 1.00 92.56 87 ALA A N 1
ATOM 652 C CA . ALA A 1 87 ? 20.605 -5.619 -10.633 1.00 92.56 87 ALA A CA 1
ATOM 653 C C . ALA A 1 87 ? 22.014 -6.127 -10.283 1.00 92.56 87 ALA A C 1
ATOM 655 O O . ALA A 1 87 ? 22.801 -6.421 -11.180 1.00 92.56 87 ALA A O 1
ATOM 656 N N . ALA A 1 88 ? 22.320 -6.309 -8.992 1.00 96.75 88 ALA A N 1
ATOM 657 C CA . ALA A 1 88 ? 23.604 -6.856 -8.548 1.00 96.75 88 ALA A CA 1
ATOM 658 C C . ALA A 1 88 ? 23.838 -8.298 -9.037 1.00 96.75 88 ALA A C 1
ATOM 660 O O . ALA A 1 88 ? 24.969 -8.684 -9.329 1.00 96.75 88 ALA A O 1
ATOM 661 N N . ALA A 1 89 ? 22.768 -9.086 -9.156 1.00 97.56 89 ALA A N 1
ATOM 662 C CA . ALA A 1 89 ? 22.801 -10.451 -9.669 1.00 97.56 89 ALA A CA 1
ATOM 663 C C . ALA A 1 89 ? 22.761 -10.541 -11.210 1.00 97.56 89 ALA A C 1
ATOM 665 O O . ALA A 1 89 ? 22.804 -11.648 -11.740 1.00 97.56 89 ALA A O 1
ATOM 666 N N . ASN A 1 90 ? 22.692 -9.413 -11.932 1.00 95.75 90 ASN A N 1
ATOM 667 C CA . ASN A 1 90 ? 22.477 -9.359 -13.386 1.00 95.75 90 ASN A CA 1
ATOM 668 C C . ASN A 1 90 ? 21.222 -10.133 -13.848 1.00 95.75 90 ASN A C 1
ATOM 670 O O . ASN A 1 90 ? 21.200 -10.721 -14.930 1.00 95.75 90 ASN A O 1
ATOM 674 N N . ILE A 1 91 ? 20.170 -10.142 -13.026 1.00 96.31 91 ILE A N 1
ATOM 675 C CA . ILE A 1 91 ? 18.878 -10.741 -13.366 1.00 96.31 91 ILE A CA 1
ATOM 676 C C . ILE A 1 91 ? 17.997 -9.656 -13.979 1.00 96.31 91 ILE A C 1
ATOM 678 O O . ILE A 1 91 ? 17.706 -8.645 -13.340 1.00 96.31 91 ILE A O 1
ATOM 682 N N . ALA A 1 92 ? 17.561 -9.875 -15.219 1.00 90.12 92 ALA A N 1
ATOM 683 C CA . ALA A 1 92 ? 16.657 -8.962 -15.904 1.00 90.12 92 ALA A CA 1
ATOM 684 C C . ALA A 1 92 ? 15.276 -8.932 -15.228 1.00 90.12 92 ALA A C 1
ATOM 686 O O . ALA A 1 92 ? 14.740 -9.964 -14.821 1.00 90.12 92 ALA A O 1
ATOM 687 N N . PHE A 1 93 ? 14.686 -7.744 -15.153 1.00 88.12 93 PHE A N 1
ATOM 688 C CA . PHE A 1 93 ? 13.326 -7.510 -14.680 1.00 88.12 93 PHE A CA 1
ATOM 689 C C . PHE A 1 93 ? 12.642 -6.490 -15.588 1.00 88.12 93 PHE A C 1
ATOM 691 O O . PHE A 1 93 ? 13.301 -5.729 -16.294 1.00 88.12 93 PHE A O 1
ATOM 698 N N . ALA A 1 94 ? 11.312 -6.484 -15.584 1.00 84.75 94 ALA A N 1
ATOM 699 C CA . ALA A 1 94 ? 10.552 -5.567 -16.417 1.00 84.75 94 ALA A CA 1
ATOM 700 C C . ALA A 1 94 ? 10.694 -4.114 -15.931 1.00 84.75 94 ALA A C 1
ATOM 702 O O . ALA A 1 94 ? 10.512 -3.828 -14.747 1.00 84.75 94 ALA A O 1
ATOM 703 N N . ALA A 1 95 ? 10.975 -3.185 -16.846 1.00 80.38 95 ALA A N 1
ATOM 704 C CA . ALA A 1 95 ? 11.224 -1.784 -16.499 1.00 80.38 95 ALA A CA 1
ATOM 705 C C . ALA A 1 95 ? 9.976 -1.051 -15.965 1.00 80.38 95 ALA A C 1
ATOM 707 O O . ALA A 1 95 ? 10.094 -0.128 -15.167 1.00 80.38 95 ALA A O 1
ATOM 708 N N . TYR A 1 96 ? 8.770 -1.526 -16.301 1.00 81.81 96 TYR A N 1
ATOM 709 C CA . TYR A 1 96 ? 7.497 -0.969 -15.822 1.00 81.81 96 TYR A CA 1
ATOM 710 C C . TYR A 1 96 ? 7.138 -1.338 -14.368 1.00 81.81 96 TYR A C 1
ATOM 712 O O . TYR A 1 96 ? 6.115 -0.887 -13.846 1.00 81.81 96 TYR A O 1
ATOM 720 N N . MET A 1 97 ? 7.946 -2.159 -13.686 1.00 85.88 97 MET A N 1
ATOM 721 C CA . MET A 1 97 ? 7.674 -2.618 -12.315 1.00 85.88 97 MET A CA 1
ATOM 722 C C . MET A 1 97 ? 7.431 -1.492 -11.283 1.00 85.88 97 MET A C 1
ATOM 724 O O . MET A 1 97 ? 6.588 -1.685 -10.406 1.00 85.88 97 MET A O 1
ATOM 728 N N . PRO A 1 98 ? 8.073 -0.305 -11.353 1.00 84.38 98 PRO A N 1
ATOM 729 C CA . PRO A 1 98 ? 7.754 0.802 -10.446 1.00 84.38 98 PRO A CA 1
ATOM 730 C C . PRO A 1 98 ? 6.317 1.327 -10.593 1.00 84.38 98 PRO A C 1
ATOM 732 O O . PRO A 1 98 ? 5.701 1.707 -9.599 1.00 84.38 98 PRO A O 1
ATOM 735 N N . VAL A 1 99 ? 5.756 1.313 -11.810 1.00 84.50 99 VAL A N 1
ATOM 736 C CA . VAL A 1 99 ? 4.346 1.681 -12.041 1.00 84.50 99 VAL A CA 1
ATOM 737 C C . VAL A 1 99 ? 3.424 0.652 -11.404 1.00 84.50 99 VAL A C 1
ATOM 739 O O . VAL A 1 99 ? 2.441 1.017 -10.763 1.00 84.50 99 VAL A O 1
ATOM 742 N N . LEU A 1 100 ? 3.760 -0.632 -11.555 1.00 86.81 100 LEU A N 1
ATOM 743 C CA . LEU A 1 100 ? 3.010 -1.728 -10.951 1.00 86.81 100 LEU A CA 1
ATOM 744 C C . LEU A 1 100 ? 2.917 -1.555 -9.428 1.00 86.81 100 LEU A C 1
ATOM 746 O O . LEU A 1 100 ? 1.812 -1.589 -8.893 1.00 86.81 100 LEU A O 1
ATOM 750 N N . LEU A 1 101 ? 4.044 -1.287 -8.756 1.00 87.81 101 LEU A N 1
ATOM 751 C CA . LEU A 1 101 ? 4.074 -1.002 -7.317 1.00 87.81 101 LEU A CA 1
ATOM 752 C C . LEU A 1 101 ? 3.105 0.132 -6.947 1.00 87.81 101 LEU A C 1
ATOM 754 O O . LEU A 1 101 ? 2.279 -0.030 -6.054 1.00 87.81 101 LEU A O 1
ATOM 758 N N . ALA A 1 102 ? 3.174 1.265 -7.653 1.00 85.12 102 ALA A N 1
ATOM 759 C CA . ALA A 1 102 ? 2.332 2.422 -7.353 1.00 85.12 102 ALA A CA 1
ATOM 760 C C . ALA A 1 102 ? 0.830 2.108 -7.486 1.00 85.12 102 ALA A C 1
ATOM 762 O O . ALA A 1 102 ? 0.022 2.564 -6.678 1.00 85.12 102 ALA A O 1
ATOM 763 N N . VAL A 1 103 ? 0.443 1.304 -8.482 1.00 87.88 103 VAL A N 1
ATOM 764 C CA . VAL A 1 103 ? -0.949 0.853 -8.651 1.00 87.88 103 VAL A CA 1
ATOM 765 C C . VAL A 1 103 ? -1.371 -0.078 -7.512 1.00 87.88 103 VAL A C 1
ATOM 767 O O . VAL A 1 103 ? -2.504 0.010 -7.032 1.00 87.88 103 VAL A O 1
ATOM 770 N N . MET A 1 104 ? -0.473 -0.955 -7.066 1.00 89.50 104 MET A N 1
ATOM 771 C CA . MET A 1 104 ? -0.750 -1.942 -6.025 1.00 89.50 104 MET A CA 1
ATOM 772 C C . MET A 1 104 ? -0.818 -1.351 -4.601 1.00 89.50 104 MET A C 1
ATOM 774 O O . MET A 1 104 ? -1.473 -1.941 -3.741 1.00 89.50 104 MET A O 1
ATOM 778 N N . GLU A 1 105 ? -0.276 -0.154 -4.345 1.00 88.50 105 GLU A N 1
ATOM 779 C CA . GLU A 1 105 ? -0.442 0.553 -3.057 1.00 88.50 105 GLU A CA 1
ATOM 780 C C . GLU A 1 105 ? -1.871 1.106 -2.839 1.00 88.50 105 GLU A C 1
ATOM 782 O O . GLU A 1 105 ? -2.335 1.267 -1.703 1.00 88.50 105 GLU A O 1
ATOM 787 N N . ILE A 1 106 ? -2.604 1.387 -3.923 1.00 89.88 106 ILE A N 1
ATOM 788 C CA . ILE A 1 106 ? -3.923 2.040 -3.873 1.00 89.88 106 ILE A CA 1
ATOM 789 C C . ILE A 1 106 ? -4.989 1.188 -3.141 1.00 89.88 106 ILE A C 1
ATOM 791 O O . ILE A 1 106 ? -5.672 1.734 -2.265 1.00 89.88 106 ILE A O 1
ATOM 795 N N . PRO A 1 107 ? -5.173 -0.118 -3.437 1.00 90.81 107 PRO A N 1
ATOM 796 C CA . PRO A 1 107 ? -6.188 -0.963 -2.804 1.00 90.81 107 PRO A CA 1
ATOM 797 C C . PRO A 1 107 ? -6.197 -0.949 -1.276 1.00 90.81 107 PRO A C 1
ATOM 799 O O . PRO A 1 107 ? -7.260 -0.745 -0.688 1.00 90.81 107 PRO A O 1
ATOM 802 N N . GLY A 1 108 ? -5.047 -1.147 -0.621 1.00 90.88 108 GLY A N 1
ATOM 803 C CA . GLY A 1 108 ? -4.963 -1.204 0.842 1.00 90.88 108 GLY A CA 1
ATOM 804 C C . GLY A 1 108 ? -5.437 0.092 1.492 1.00 90.88 108 GLY A C 1
ATOM 805 O O . GLY A 1 108 ? -6.273 0.080 2.403 1.00 90.88 108 GLY A O 1
ATOM 806 N N . CYS A 1 109 ? -4.987 1.223 0.944 1.00 91.75 109 CYS A N 1
ATOM 807 C CA . CYS A 1 109 ? -5.428 2.550 1.363 1.00 91.75 109 CYS A CA 1
ATOM 808 C C . CYS A 1 109 ? -6.942 2.732 1.174 1.00 91.75 109 CYS A C 1
ATOM 810 O O . CYS A 1 109 ? -7.628 3.211 2.082 1.00 91.75 109 CYS A O 1
ATOM 812 N N . LEU A 1 110 ? -7.484 2.320 0.022 1.00 94.00 110 LEU A N 1
ATOM 813 C CA . LEU A 1 110 ? -8.917 2.415 -0.263 1.00 94.00 110 LEU A CA 1
ATOM 814 C C . LEU A 1 110 ? -9.760 1.567 0.693 1.00 94.00 110 LEU A C 1
ATOM 816 O O . LEU A 1 110 ? -10.789 2.049 1.167 1.00 94.00 110 LEU A O 1
ATOM 820 N N . VAL A 1 111 ? -9.331 0.342 1.016 1.00 93.94 111 VAL A N 1
ATOM 821 C CA . VAL A 1 111 ? -10.033 -0.537 1.968 1.00 93.94 111 VAL A CA 1
ATOM 822 C C . VAL A 1 111 ? -10.127 0.123 3.340 1.00 93.94 111 VAL A C 1
ATOM 824 O O . VAL A 1 111 ? -11.225 0.231 3.891 1.00 93.94 111 VAL A O 1
ATOM 827 N N . ALA A 1 112 ? -9.006 0.615 3.873 1.00 94.50 112 ALA A N 1
ATOM 828 C CA . ALA A 1 112 ? -8.987 1.275 5.176 1.00 94.50 112 ALA A CA 1
ATOM 829 C C . ALA A 1 112 ? -9.882 2.522 5.198 1.00 94.50 112 ALA A C 1
ATOM 831 O O . ALA A 1 112 ? -10.732 2.658 6.082 1.00 94.50 112 ALA A O 1
ATOM 832 N N . LEU A 1 113 ? -9.750 3.403 4.197 1.00 95.25 113 LEU A N 1
ATOM 833 C CA . LEU A 1 113 ? -10.556 4.622 4.094 1.00 95.25 113 LEU A CA 1
ATOM 834 C C . LEU A 1 113 ? -12.048 4.316 3.950 1.00 95.25 113 LEU A C 1
ATOM 836 O O . LEU A 1 113 ? -12.871 4.963 4.599 1.00 95.25 113 LEU A O 1
ATOM 840 N N . TYR A 1 114 ? -12.404 3.320 3.138 1.00 95.81 114 TYR A N 1
ATOM 841 C CA . TYR A 1 114 ? -13.790 2.905 2.950 1.00 95.81 114 TYR A CA 1
ATOM 842 C C . TYR A 1 114 ? -14.404 2.392 4.256 1.00 95.81 114 TYR A C 1
ATOM 844 O O . TYR A 1 114 ? -15.489 2.836 4.640 1.00 95.81 114 TYR A O 1
ATOM 852 N N . ILE A 1 115 ? -13.703 1.508 4.973 1.00 94.62 115 ILE A N 1
ATOM 853 C CA . ILE A 1 115 ? -14.178 0.954 6.246 1.00 94.62 115 ILE A CA 1
ATOM 854 C C . ILE A 1 115 ? -14.322 2.063 7.293 1.00 94.62 115 ILE A C 1
ATOM 856 O O . ILE A 1 115 ? -15.378 2.180 7.915 1.00 94.62 115 ILE A O 1
ATOM 860 N N . VAL A 1 116 ? -13.306 2.912 7.462 1.00 94.31 116 VAL A N 1
ATOM 861 C CA . VAL A 1 116 ? -13.346 4.015 8.437 1.00 94.31 116 VAL A CA 1
ATOM 862 C C . VAL A 1 116 ? -14.461 5.010 8.100 1.00 94.31 116 VAL A C 1
ATOM 864 O O . VAL A 1 116 ? -15.211 5.415 8.990 1.00 94.31 116 VAL A O 1
ATOM 867 N N . SER A 1 117 ? -14.642 5.349 6.821 1.00 94.56 117 SER A N 1
ATOM 868 C CA . SER A 1 117 ? -15.754 6.188 6.355 1.00 94.56 117 SER A CA 1
ATOM 869 C C . SER A 1 117 ? -17.114 5.572 6.706 1.00 94.56 117 SER A C 1
ATOM 871 O O . SER A 1 117 ? -17.990 6.241 7.258 1.00 94.56 117 SER A O 1
ATOM 873 N N . ARG A 1 118 ? -17.268 4.262 6.485 1.00 94.50 118 ARG A N 1
ATOM 874 C CA . ARG A 1 118 ? -18.469 3.490 6.832 1.00 94.50 118 ARG A CA 1
ATOM 875 C C . ARG A 1 118 ? -18.760 3.443 8.330 1.00 94.50 118 ARG A C 1
ATOM 877 O O . ARG A 1 118 ? -19.936 3.485 8.698 1.00 94.50 118 ARG A O 1
ATOM 884 N N . LEU A 1 119 ? -17.730 3.348 9.170 1.00 91.88 119 LEU A N 1
ATOM 885 C CA . LEU A 1 119 ? -17.861 3.402 10.629 1.00 91.88 119 LEU A CA 1
ATOM 886 C C . LEU A 1 119 ? -18.300 4.796 11.081 1.00 91.88 119 LEU A C 1
ATOM 888 O O . LEU A 1 119 ? -19.265 4.920 11.834 1.00 91.88 119 LEU A O 1
ATOM 892 N N . ARG A 1 120 ? -17.678 5.848 10.540 1.00 90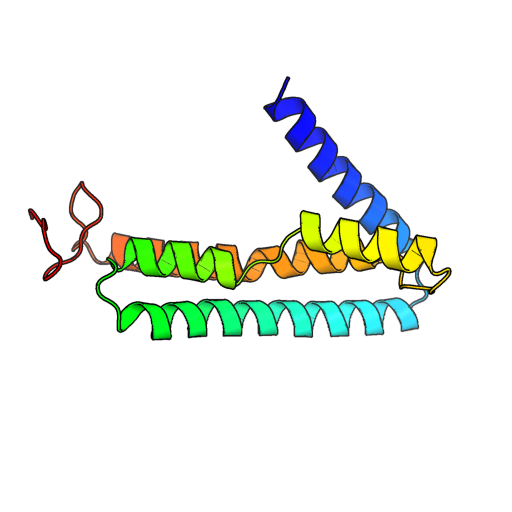.69 120 ARG A N 1
ATOM 893 C CA . ARG A 1 120 ? -18.035 7.240 10.844 1.00 90.69 120 ARG A CA 1
ATOM 894 C C . ARG A 1 120 ? -19.466 7.580 10.421 1.00 90.69 120 ARG A C 1
ATOM 896 O O . ARG A 1 120 ? -20.210 8.171 11.197 1.00 90.69 120 ARG A O 1
ATOM 903 N N . ALA A 1 121 ? -19.880 7.145 9.231 1.00 92.25 121 ALA A N 1
ATOM 904 C CA . ALA A 1 121 ? -21.234 7.356 8.717 1.00 92.25 121 ALA A CA 1
ATOM 905 C C . ALA A 1 121 ? -22.321 6.630 9.531 1.00 92.25 121 ALA A C 1
ATOM 907 O O . ALA A 1 121 ? -23.495 6.969 9.418 1.00 92.25 121 ALA A O 1
ATOM 908 N N . SER A 1 122 ? -21.957 5.644 10.360 1.00 90.62 122 SER A N 1
ATOM 909 C CA . SER A 1 122 ? -22.921 4.948 11.219 1.00 90.62 122 SER A CA 1
ATOM 910 C C . SER A 1 122 ? -23.449 5.804 12.378 1.00 90.62 122 SER A C 1
ATOM 912 O O . SER A 1 122 ? -24.427 5.406 13.007 1.00 90.62 122 SER A O 1
ATOM 914 N N . GLY A 1 123 ? -22.806 6.942 12.679 1.00 87.06 123 GLY A N 1
ATOM 915 C CA . GLY A 1 123 ? -23.178 7.835 13.784 1.00 87.06 123 GLY A CA 1
ATOM 916 C C . GLY A 1 123 ? -22.907 7.268 15.181 1.00 87.06 123 GLY A C 1
ATOM 917 O O . GLY A 1 123 ? -23.274 7.888 16.168 1.00 87.06 123 GLY A O 1
ATOM 918 N N . LYS A 1 124 ? -22.282 6.089 15.270 1.00 87.94 124 LYS A N 1
ATOM 919 C CA . LYS A 1 124 ? -21.984 5.391 16.530 1.00 87.94 124 LYS A CA 1
ATOM 920 C C . LYS A 1 124 ? -20.566 5.635 17.039 1.00 87.94 124 LYS A C 1
ATOM 922 O O . LYS A 1 124 ? -20.209 5.107 18.083 1.00 87.94 124 LYS A O 1
ATOM 927 N N . LEU A 1 125 ? -19.759 6.356 16.267 1.00 89.50 125 LEU A N 1
ATOM 928 C CA . LEU A 1 125 ? -18.374 6.639 16.599 1.00 89.50 125 LEU A CA 1
ATOM 929 C C . LEU A 1 125 ? -18.318 7.782 17.616 1.00 89.50 125 LEU A C 1
ATOM 931 O O . LEU A 1 125 ? -18.851 8.854 17.329 1.00 89.50 125 LEU A O 1
ATOM 935 N N . ASP A 1 126 ? -17.669 7.562 18.756 1.00 89.19 126 ASP A N 1
ATOM 936 C CA . ASP A 1 126 ? -17.416 8.638 19.717 1.00 89.19 126 ASP A CA 1
ATOM 937 C C . ASP A 1 126 ? -16.313 9.606 19.231 1.00 89.19 126 ASP A C 1
ATOM 939 O O . ASP A 1 126 ? -15.693 9.425 18.174 1.00 89.19 126 ASP A O 1
ATOM 943 N N . VAL A 1 127 ? -16.047 10.653 20.020 1.00 86.62 127 VAL A N 1
ATOM 944 C CA . VAL A 1 127 ? -15.011 11.665 19.724 1.00 86.62 127 VAL A CA 1
ATOM 945 C C . VAL A 1 127 ? -13.596 11.062 19.697 1.00 86.62 127 VAL A C 1
ATOM 947 O O . VAL A 1 127 ? -12.710 11.591 19.023 1.00 86.62 127 VAL A O 1
ATOM 950 N N . LEU A 1 128 ? -13.379 9.949 20.401 1.00 87.25 128 LEU A N 1
ATOM 951 C CA . LEU A 1 128 ? -12.097 9.252 20.519 1.00 87.25 128 LEU A CA 1
ATOM 952 C C . LEU A 1 128 ? -11.905 8.155 19.453 1.00 87.25 128 LEU A C 1
ATOM 954 O O . LEU A 1 128 ? -10.826 7.556 19.369 1.00 87.25 128 LEU A O 1
ATOM 958 N N . GLY A 1 129 ? -12.916 7.916 18.613 1.00 86.25 129 GLY A N 1
ATOM 959 C CA . GLY A 1 129 ? -12.898 6.912 17.557 1.00 86.25 129 GLY A CA 1
ATOM 960 C C . GLY A 1 129 ? -13.275 5.497 18.006 1.00 86.25 129 GLY A C 1
ATOM 961 O O . GLY A 1 129 ? -12.981 4.547 17.278 1.00 86.25 129 GLY A O 1
ATOM 962 N N . ASN A 1 130 ? -13.900 5.330 19.172 1.00 91.31 130 ASN A N 1
ATOM 963 C CA . ASN A 1 130 ? -14.389 4.036 19.639 1.00 91.31 130 ASN A CA 1
ATOM 964 C C . ASN A 1 130 ? -15.836 3.794 19.180 1.00 91.31 130 ASN A C 1
ATOM 966 O O . ASN A 1 130 ? -16.634 4.717 18.993 1.00 91.31 130 ASN A O 1
ATOM 970 N N . MET A 1 131 ? -16.171 2.521 19.001 1.00 92.25 131 MET A N 1
ATOM 971 C CA . MET A 1 131 ? -17.512 2.036 18.676 1.00 92.25 131 MET A CA 1
ATOM 972 C C . MET A 1 131 ? -18.213 1.470 19.924 1.00 92.25 131 MET A C 1
ATOM 974 O O . MET A 1 131 ? -17.545 1.056 20.875 1.00 92.25 131 MET A O 1
ATOM 978 N N . PRO A 1 132 ? -19.556 1.345 19.921 1.00 88.00 132 PRO A N 1
ATOM 979 C CA . PRO A 1 132 ? -20.284 0.760 21.039 1.00 88.00 132 PRO A CA 1
ATOM 980 C C . PRO A 1 132 ? -19.797 -0.660 21.342 1.00 88.00 132 PRO A C 1
ATOM 982 O O . PRO A 1 132 ? -19.714 -1.500 20.442 1.00 88.00 132 PRO A O 1
ATOM 985 N N . GLY A 1 133 ? -19.504 -0.924 22.616 1.00 86.25 133 GLY A N 1
ATOM 986 C CA . GLY A 1 133 ? -18.967 -2.205 23.084 1.00 86.25 133 GLY A CA 1
ATOM 987 C C . GLY A 1 133 ? -17.437 -2.288 23.107 1.00 86.25 133 GLY A C 1
ATOM 988 O O . GLY A 1 133 ? -16.903 -3.315 23.522 1.00 86.25 133 GLY A O 1
ATOM 989 N N . GLU A 1 134 ? -16.728 -1.233 22.701 1.00 90.94 134 GLU A N 1
ATOM 990 C CA . GLU A 1 134 ? -15.275 -1.139 22.856 1.00 90.94 134 GLU A CA 1
ATOM 991 C C . GLU A 1 134 ? -14.890 -0.521 24.212 1.00 90.94 134 GLU A C 1
ATOM 993 O O . GLU A 1 134 ? -15.618 0.327 24.739 1.00 90.94 134 GLU A O 1
ATOM 998 N N . PRO A 1 135 ? -13.751 -0.924 24.807 1.00 86.56 135 PRO A N 1
ATOM 999 C CA . PRO A 1 135 ? -13.257 -0.302 26.030 1.00 86.56 135 PRO A CA 1
ATOM 1000 C C . PRO A 1 135 ? -13.023 1.201 25.837 1.00 86.56 135 PRO A C 1
ATOM 1002 O O . PRO A 1 135 ? -12.316 1.599 24.914 1.00 86.56 135 PRO A O 1
ATOM 1005 N N . GLY A 1 136 ? -13.577 2.023 26.732 1.00 83.88 136 GLY A N 1
ATOM 1006 C CA . GLY A 1 136 ? -13.417 3.481 26.688 1.00 83.88 136 GLY A CA 1
ATOM 1007 C C . GLY A 1 136 ? -14.406 4.220 25.784 1.00 83.88 136 GLY A C 1
ATOM 1008 O O . GLY A 1 136 ? -14.208 5.409 25.562 1.00 83.88 136 GLY A O 1
ATOM 1009 N N . TYR A 1 137 ? -15.446 3.543 25.284 1.00 89.81 137 TYR A N 1
ATOM 1010 C CA . TYR A 1 137 ? -16.545 4.186 24.561 1.00 89.81 137 TYR A CA 1
ATOM 1011 C C . TYR A 1 137 ? -17.331 5.153 25.464 1.00 89.81 137 TYR A C 1
ATOM 1013 O O . TYR A 1 137 ? -17.847 4.729 26.502 1.00 89.81 137 TYR A O 1
ATOM 1021 N N . ASP A 1 138 ? -17.440 6.415 25.040 1.00 85.69 138 ASP A N 1
ATOM 1022 C CA . ASP A 1 138 ? -18.196 7.482 25.717 1.00 85.69 138 ASP A CA 1
ATOM 1023 C C . ASP A 1 138 ? -19.129 8.185 24.702 1.00 85.69 138 ASP A C 1
ATOM 1025 O O . ASP A 1 138 ? -18.624 8.863 23.803 1.00 85.69 138 ASP A O 1
ATOM 1029 N N . PRO A 1 139 ? -20.456 7.943 24.750 1.00 79.38 139 PRO A N 1
ATOM 1030 C CA . PRO A 1 139 ? -21.409 8.350 23.711 1.00 79.38 139 PRO A CA 1
ATOM 1031 C C . PRO A 1 139 ? -21.650 9.862 23.588 1.00 79.38 139 PRO A C 1
ATOM 1033 O O . PRO A 1 139 ? -21.639 10.576 24.614 1.00 79.38 139 PRO A O 1
#